Protein AF-A0A9Q0D6A5-F1 (afdb_monomer)

Structure (mmCIF, N/CA/C/O backbone):
data_AF-A0A9Q0D6A5-F1
#
_entry.id   AF-A0A9Q0D6A5-F1
#
loop_
_atom_site.group_PDB
_atom_site.id
_atom_site.type_symbol
_atom_site.label_atom_id
_atom_site.label_alt_id
_atom_site.label_comp_id
_atom_site.label_asym_id
_atom_site.label_entity_id
_atom_site.label_seq_id
_atom_site.pdbx_PDB_ins_code
_atom_site.Cartn_x
_atom_site.Cartn_y
_atom_site.Cartn_z
_atom_site.occupancy
_atom_site.B_iso_or_equiv
_atom_site.auth_seq_id
_atom_site.auth_comp_id
_atom_site.auth_asym_id
_atom_site.auth_atom_id
_atom_site.pdbx_PDB_model_num
ATOM 1 N N . MET A 1 1 ? 10.178 -6.426 -19.123 1.00 61.94 1 MET A N 1
ATOM 2 C CA . MET A 1 1 ? 10.213 -5.579 -17.916 1.00 61.94 1 MET A CA 1
ATOM 3 C C . MET A 1 1 ? 9.791 -6.445 -16.742 1.00 61.94 1 MET A C 1
ATOM 5 O O . MET A 1 1 ? 8.720 -7.031 -16.815 1.00 61.94 1 MET A O 1
ATOM 9 N N . LEU A 1 2 ? 10.651 -6.612 -15.741 1.00 66.19 2 LEU A N 1
ATOM 10 C CA . LEU A 1 2 ? 10.411 -7.402 -14.532 1.00 66.19 2 LEU A CA 1
ATOM 11 C C . LEU A 1 2 ? 10.700 -6.521 -13.313 1.00 66.19 2 LEU A C 1
ATOM 13 O O . LEU A 1 2 ? 11.633 -5.719 -13.342 1.00 66.19 2 LEU A O 1
ATOM 17 N N . ILE A 1 3 ? 9.895 -6.651 -12.259 1.00 68.06 3 ILE A N 1
ATOM 18 C CA . ILE A 1 3 ? 10.208 -6.028 -10.969 1.00 68.06 3 ILE A CA 1
ATOM 19 C C . ILE A 1 3 ? 11.223 -6.935 -10.282 1.00 68.06 3 ILE A C 1
ATOM 21 O O . ILE A 1 3 ? 10.910 -8.083 -9.978 1.00 68.06 3 ILE A O 1
ATOM 25 N N . GLU A 1 4 ? 12.440 -6.433 -10.089 1.00 65.50 4 GLU A N 1
ATOM 26 C CA . GLU A 1 4 ? 13.532 -7.204 -9.477 1.00 65.50 4 GLU A CA 1
ATOM 27 C C . GLU A 1 4 ? 13.786 -6.829 -8.019 1.00 65.50 4 GLU A C 1
ATOM 29 O O . GLU A 1 4 ? 14.482 -7.552 -7.311 1.00 65.50 4 GLU A O 1
ATOM 34 N N . GLY A 1 5 ? 13.212 -5.721 -7.551 1.00 65.81 5 GLY A N 1
ATOM 35 C CA . GLY A 1 5 ? 13.411 -5.261 -6.188 1.00 65.81 5 GLY A CA 1
ATOM 36 C C . GLY A 1 5 ? 12.317 -4.318 -5.716 1.00 65.81 5 GLY A C 1
ATOM 37 O O . GLY A 1 5 ? 11.640 -3.654 -6.508 1.00 65.81 5 GLY A O 1
ATOM 38 N N . TYR A 1 6 ? 12.169 -4.268 -4.399 1.00 70.81 6 TYR A N 1
ATOM 39 C CA . TYR A 1 6 ? 11.399 -3.255 -3.703 1.00 70.81 6 TYR A CA 1
ATOM 40 C C . TYR A 1 6 ? 12.218 -2.750 -2.518 1.00 70.81 6 TYR A C 1
ATOM 42 O O . TYR A 1 6 ? 12.953 -3.511 -1.889 1.00 70.81 6 TYR A O 1
ATOM 50 N N . GLU A 1 7 ? 12.086 -1.467 -2.224 1.00 65.50 7 GLU A N 1
ATOM 51 C CA . GLU A 1 7 ? 12.634 -0.842 -1.030 1.00 65.50 7 GLU A CA 1
ATOM 52 C C . GLU A 1 7 ? 11.470 -0.237 -0.249 1.00 65.50 7 GLU A C 1
ATOM 54 O O . GLU A 1 7 ? 10.629 0.480 -0.796 1.00 65.50 7 GLU A O 1
ATOM 59 N N . ALA A 1 8 ? 11.377 -0.578 1.030 1.00 62.88 8 ALA A N 1
ATOM 60 C CA . ALA A 1 8 ? 10.318 -0.106 1.905 1.00 62.88 8 ALA A CA 1
ATOM 61 C C . ALA A 1 8 ? 10.936 0.772 2.994 1.00 62.88 8 ALA A C 1
ATOM 63 O O . ALA A 1 8 ? 11.963 0.415 3.566 1.00 62.88 8 ALA A O 1
ATOM 64 N N . ASN A 1 9 ? 10.315 1.913 3.299 1.00 56.16 9 ASN A N 1
ATOM 65 C CA . ASN A 1 9 ? 10.908 2.916 4.195 1.00 56.16 9 ASN A CA 1
ATOM 66 C C . ASN A 1 9 ? 10.943 2.515 5.688 1.00 56.16 9 ASN A C 1
ATOM 68 O O . ASN A 1 9 ? 11.402 3.295 6.518 1.00 56.16 9 ASN A O 1
ATOM 72 N N . SER A 1 10 ? 10.428 1.336 6.040 1.00 54.12 10 SER A N 1
ATOM 73 C CA . SER A 1 10 ? 10.416 0.797 7.400 1.00 54.12 10 SER A CA 1
ATOM 74 C C . SER A 1 10 ? 10.449 -0.730 7.351 1.00 54.12 10 SER A C 1
ATOM 76 O O . SER A 1 10 ? 9.925 -1.355 6.428 1.00 54.12 10 SER A O 1
ATOM 78 N N . THR A 1 11 ? 11.065 -1.354 8.353 1.00 54.31 11 THR A N 1
ATOM 79 C CA . THR A 1 11 ? 11.128 -2.814 8.511 1.00 54.31 11 THR A CA 1
ATOM 80 C C . THR A 1 11 ? 9.734 -3.434 8.669 1.00 54.31 11 THR A C 1
ATOM 82 O O . THR A 1 11 ? 9.524 -4.558 8.219 1.00 54.31 11 THR A O 1
ATOM 85 N N . GLN A 1 12 ? 8.760 -2.690 9.215 1.00 49.81 12 GLN A N 1
ATOM 86 C CA . GLN A 1 12 ? 7.338 -3.069 9.199 1.00 49.81 12 GLN A CA 1
ATOM 87 C C . GLN A 1 12 ? 6.730 -2.972 7.787 1.00 49.81 12 GLN A C 1
ATOM 89 O O . GLN A 1 12 ? 5.954 -3.839 7.398 1.00 49.81 12 GLN A O 1
ATOM 94 N N . CYS A 1 13 ? 7.138 -1.986 6.977 1.00 50.28 13 CYS A N 1
ATOM 95 C CA . CYS A 1 13 ? 6.741 -1.876 5.566 1.00 50.28 13 CYS A CA 1
ATOM 96 C C . CYS A 1 13 ? 7.360 -2.995 4.699 1.00 50.28 13 CYS A C 1
ATOM 98 O O . CYS A 1 13 ? 6.729 -3.481 3.760 1.00 50.28 13 CYS A O 1
ATOM 100 N N . ALA A 1 14 ? 8.586 -3.432 5.012 1.00 49.84 14 ALA A N 1
ATOM 101 C CA . ALA A 1 14 ? 9.299 -4.480 4.276 1.00 49.84 14 ALA A CA 1
ATOM 102 C C . ALA A 1 14 ? 8.675 -5.873 4.466 1.00 49.84 14 ALA A C 1
ATOM 104 O O . ALA A 1 14 ? 8.698 -6.691 3.544 1.00 49.84 14 ALA A O 1
ATOM 105 N N . LEU A 1 15 ? 8.082 -6.105 5.642 1.00 51.62 15 LEU A N 1
ATOM 106 C CA . LEU A 1 15 ? 7.316 -7.298 6.012 1.00 51.62 15 LEU A CA 1
ATOM 107 C C . LEU A 1 15 ? 5.851 -7.252 5.564 1.00 51.62 15 LEU A C 1
ATOM 109 O O . LEU A 1 15 ? 5.139 -8.224 5.783 1.00 51.62 15 LEU A O 1
ATOM 113 N N . MET A 1 16 ? 5.395 -6.158 4.945 1.00 57.81 16 MET A N 1
ATOM 114 C CA . MET A 1 16 ? 4.029 -6.020 4.441 1.00 57.81 16 MET A CA 1
ATOM 115 C C . MET A 1 16 ? 3.905 -6.497 2.991 1.00 57.81 16 MET A C 1
ATOM 117 O O . MET A 1 16 ? 2.850 -6.993 2.632 1.00 57.81 16 MET A O 1
ATOM 121 N N . VAL A 1 17 ? 4.950 -6.413 2.158 1.00 58.44 17 VAL A N 1
ATOM 122 C CA . VAL A 1 17 ? 4.888 -6.779 0.728 1.00 58.44 17 VAL A CA 1
ATOM 123 C C . VAL A 1 17 ? 5.810 -7.963 0.439 1.00 58.44 17 VAL A C 1
ATOM 125 O O . VAL A 1 17 ? 6.947 -7.792 0.021 1.00 58.44 17 VAL A O 1
ATOM 128 N N . THR A 1 18 ? 5.340 -9.193 0.649 1.00 57.22 18 THR A N 1
ATOM 129 C CA . THR A 1 18 ? 6.205 -10.387 0.495 1.00 57.22 18 THR A CA 1
ATOM 130 C C . THR A 1 18 ? 6.237 -10.957 -0.919 1.00 57.22 18 THR A C 1
ATOM 132 O O . THR A 1 18 ? 7.075 -11.805 -1.224 1.00 57.22 18 THR A O 1
ATOM 135 N N . ARG A 1 19 ? 5.365 -10.517 -1.833 1.00 58.19 19 ARG A N 1
ATOM 136 C CA . ARG A 1 19 ? 5.414 -11.040 -3.201 1.00 58.19 19 ARG A CA 1
ATOM 137 C C . ARG A 1 19 ? 4.907 -10.048 -4.224 1.00 58.19 19 ARG A C 1
ATOM 139 O O . ARG A 1 19 ? 3.707 -9.822 -4.324 1.00 58.19 19 ARG A O 1
ATOM 1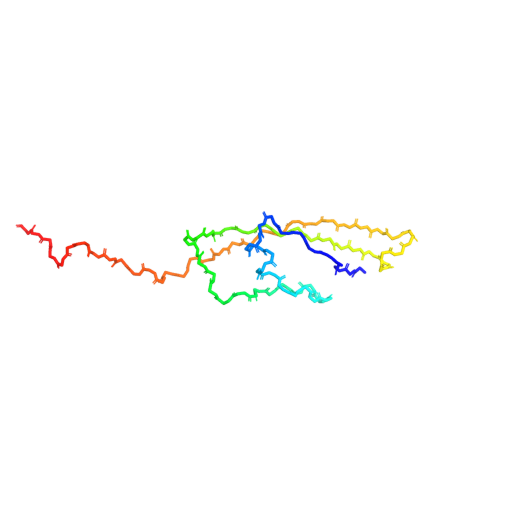46 N N . ILE A 1 20 ? 5.835 -9.541 -5.023 1.00 59.94 20 ILE A N 1
ATOM 147 C CA . ILE A 1 20 ? 5.540 -8.912 -6.302 1.00 59.94 20 ILE A CA 1
ATOM 148 C C . ILE A 1 20 ? 5.687 -10.009 -7.344 1.00 59.94 20 ILE A C 1
ATOM 150 O O . ILE A 1 20 ? 6.791 -10.424 -7.687 1.00 59.94 20 ILE A O 1
ATOM 154 N N . ALA A 1 21 ? 4.562 -10.565 -7.782 1.00 59.44 21 ALA A N 1
ATOM 155 C CA . ALA A 1 21 ? 4.583 -11.496 -8.900 1.00 59.44 21 ALA A CA 1
ATOM 156 C C . ALA A 1 21 ? 4.947 -10.740 -10.189 1.00 59.44 21 ALA A C 1
ATOM 158 O O . ALA A 1 21 ? 4.678 -9.546 -10.307 1.00 59.44 21 ALA A O 1
ATOM 159 N N . ILE A 1 22 ? 5.465 -11.445 -11.199 1.00 61.75 22 ILE A N 1
ATOM 160 C CA . ILE A 1 22 ? 5.649 -10.892 -12.556 1.00 61.75 22 ILE A CA 1
ATOM 161 C C . ILE A 1 22 ? 4.346 -10.318 -13.148 1.00 61.75 22 ILE A C 1
ATOM 163 O O . ILE A 1 22 ? 4.385 -9.533 -14.087 1.00 61.75 22 ILE A O 1
ATOM 167 N N . SER A 1 23 ? 3.196 -10.689 -12.575 1.00 67.75 23 SER A N 1
ATOM 168 C CA . SER A 1 23 ? 1.873 -10.139 -12.869 1.00 67.75 23 SER A CA 1
ATOM 169 C C . SER A 1 23 ? 1.602 -8.759 -12.250 1.00 67.75 23 SER A C 1
ATOM 171 O O . SER A 1 23 ? 0.511 -8.232 -12.435 1.00 67.75 23 SER A O 1
ATOM 173 N N . GLY A 1 24 ? 2.530 -8.183 -11.477 1.00 67.06 24 GLY A N 1
ATOM 174 C CA . GLY A 1 24 ? 2.355 -6.885 -10.812 1.00 67.06 24 GLY A CA 1
ATOM 175 C C . GLY A 1 24 ? 1.418 -6.913 -9.600 1.00 67.06 24 GLY A C 1
ATOM 176 O O . GLY A 1 24 ? 0.933 -5.873 -9.166 1.00 67.06 24 GLY A O 1
ATOM 177 N N . THR A 1 25 ? 1.127 -8.093 -9.050 1.00 73.94 25 THR A N 1
ATOM 178 C CA . THR A 1 25 ? 0.242 -8.222 -7.885 1.00 73.94 25 THR A CA 1
ATOM 179 C C . THR A 1 25 ? 1.004 -7.923 -6.598 1.00 73.94 25 THR A C 1
ATOM 181 O O . THR A 1 25 ? 1.995 -8.593 -6.322 1.00 73.94 25 THR A O 1
ATOM 184 N N . LEU A 1 26 ? 0.501 -6.977 -5.802 1.00 74.38 26 LEU A N 1
ATOM 185 C CA . LEU A 1 26 ? 0.949 -6.709 -4.434 1.00 74.38 26 LEU A CA 1
ATOM 186 C C . LEU A 1 26 ? 0.056 -7.468 -3.450 1.00 74.38 26 LEU A C 1
ATOM 188 O O . LEU A 1 26 ? -1.166 -7.476 -3.590 1.00 74.38 26 LEU A O 1
ATOM 192 N N . ARG A 1 27 ? 0.664 -8.119 -2.459 1.00 72.31 27 ARG A N 1
ATOM 193 C CA . ARG A 1 27 ? -0.050 -8.809 -1.379 1.00 72.31 27 ARG A CA 1
ATOM 194 C C . ARG A 1 27 ? 0.495 -8.366 -0.040 1.00 72.31 27 ARG A C 1
ATOM 196 O O . ARG A 1 27 ? 1.712 -8.256 0.101 1.00 72.31 27 ARG A O 1
ATOM 203 N N . THR A 1 28 ? -0.415 -8.176 0.910 1.00 71.88 28 THR A N 1
ATOM 204 C CA . THR A 1 28 ? -0.064 -8.031 2.316 1.00 71.88 28 THR A CA 1
ATOM 205 C C . THR A 1 28 ? 0.503 -9.351 2.834 1.00 71.88 28 THR A C 1
ATOM 207 O O . THR A 1 28 ? 0.062 -10.432 2.437 1.00 71.88 28 THR A O 1
ATOM 210 N N . ALA A 1 29 ? 1.517 -9.271 3.681 1.00 66.69 29 ALA A N 1
ATOM 211 C CA . ALA A 1 29 ? 2.215 -10.431 4.221 1.00 66.69 29 ALA A CA 1
ATOM 212 C C . ALA A 1 29 ? 1.978 -10.662 5.712 1.00 66.69 29 ALA A C 1
ATOM 214 O O . ALA A 1 29 ? 2.274 -11.741 6.221 1.00 66.69 29 ALA A O 1
ATOM 215 N N . VAL A 1 30 ? 1.368 -9.681 6.374 1.00 65.50 30 VAL A N 1
ATOM 216 C CA . VAL A 1 30 ? 0.860 -9.787 7.736 1.00 65.50 30 VAL A CA 1
ATOM 217 C C . VAL A 1 30 ? -0.667 -9.648 7.724 1.00 65.50 30 VAL A C 1
ATOM 219 O O . VAL A 1 30 ? -1.186 -8.798 6.994 1.00 65.50 30 VAL A O 1
ATOM 222 N N . PRO A 1 31 ? -1.391 -10.500 8.470 1.00 62.03 31 PRO A N 1
ATOM 223 C CA . PRO A 1 31 ? -2.848 -10.439 8.567 1.00 62.03 31 PRO A CA 1
ATOM 224 C C . PRO A 1 31 ? -3.339 -9.294 9.467 1.00 62.03 31 PRO A C 1
ATOM 226 O O . PRO A 1 31 ? -4.414 -8.761 9.212 1.00 62.03 31 PRO A O 1
ATOM 229 N N . ASP A 1 32 ? -2.535 -8.874 10.448 1.00 67.19 32 ASP A N 1
ATOM 230 C CA . ASP A 1 32 ? -2.956 -7.961 11.517 1.00 67.19 32 ASP A CA 1
ATOM 231 C C . ASP A 1 32 ? -2.344 -6.567 11.322 1.00 67.19 32 ASP A C 1
ATOM 233 O O . ASP A 1 32 ? -1.443 -6.136 12.043 1.00 67.19 32 ASP A O 1
ATOM 237 N N . LEU A 1 33 ? -2.783 -5.882 10.266 1.00 72.81 33 LEU A N 1
ATOM 238 C CA . LEU A 1 33 ? -2.406 -4.494 10.008 1.00 72.81 33 LEU A CA 1
ATOM 239 C C . LEU A 1 33 ? -3.252 -3.564 10.876 1.00 72.81 33 LEU A C 1
ATOM 241 O O . LEU A 1 33 ? -4.437 -3.388 10.614 1.00 72.81 33 LEU A O 1
ATOM 245 N N . ASP A 1 34 ? -2.612 -2.966 11.874 1.00 70.31 34 ASP A N 1
ATOM 246 C CA . ASP A 1 34 ? -3.232 -2.035 12.811 1.00 70.31 34 ASP A CA 1
ATOM 247 C C . ASP A 1 34 ? -3.066 -0.583 12.334 1.00 70.31 34 ASP A C 1
ATOM 249 O O . ASP A 1 34 ? -1.942 -0.088 12.176 1.00 70.31 34 ASP A O 1
ATOM 253 N N . ARG A 1 35 ? -4.187 0.100 12.084 1.00 73.94 35 ARG A N 1
ATOM 254 C CA . ARG A 1 35 ? -4.201 1.489 11.598 1.00 73.94 35 ARG A CA 1
ATOM 255 C C . ARG A 1 35 ? -3.656 2.446 12.658 1.00 73.94 35 ARG A C 1
ATOM 257 O O . ARG A 1 35 ? -2.990 3.419 12.306 1.00 73.94 35 ARG A O 1
ATOM 264 N N . GLU A 1 36 ? -3.921 2.166 13.927 1.00 73.88 36 GLU A N 1
ATOM 265 C CA . GLU A 1 36 ? -3.519 2.944 15.099 1.00 73.88 36 GLU A CA 1
ATOM 266 C C . GLU A 1 36 ? -1.997 2.976 15.258 1.00 73.88 36 GLU A C 1
ATOM 268 O O . GLU A 1 36 ? -1.439 3.978 15.709 1.00 73.88 36 GLU A O 1
ATOM 273 N N . SER A 1 37 ? -1.323 1.905 14.843 1.00 73.06 37 SER A N 1
ATOM 274 C CA . SER A 1 37 ? 0.133 1.828 14.803 1.00 73.06 37 SER A CA 1
ATOM 275 C C . SER A 1 37 ? 0.722 2.596 13.615 1.00 73.06 37 SER A C 1
ATOM 277 O O . SER A 1 37 ? 1.684 3.347 13.788 1.00 73.06 37 SER A O 1
ATOM 279 N N . GLN A 1 38 ? 0.169 2.420 12.408 1.00 74.50 38 GLN A N 1
ATOM 280 C CA . GLN A 1 38 ? 0.606 3.136 11.204 1.00 74.50 38 GLN A CA 1
ATOM 281 C C . GLN A 1 38 ? -0.471 3.109 10.106 1.00 74.50 38 GLN A C 1
ATOM 283 O O . GLN A 1 38 ? -0.852 2.047 9.627 1.00 74.50 38 GLN A O 1
ATOM 288 N N . ASP A 1 39 ? -0.909 4.275 9.624 1.00 77.81 39 ASP A N 1
ATOM 289 C CA . ASP A 1 39 ? -2.026 4.396 8.672 1.00 77.81 39 ASP A CA 1
ATOM 290 C C . ASP A 1 39 ? -1.598 4.476 7.191 1.00 77.81 39 ASP A C 1
ATOM 292 O O . ASP A 1 39 ? -2.419 4.282 6.282 1.00 77.81 39 ASP A O 1
ATOM 296 N N . GLN A 1 40 ? -0.313 4.745 6.937 1.00 79.50 40 GLN A N 1
ATOM 297 C CA . GLN A 1 40 ? 0.263 4.939 5.609 1.00 79.50 40 GLN A CA 1
ATOM 298 C C . GLN A 1 40 ? 1.601 4.208 5.443 1.00 79.50 40 GLN A C 1
ATOM 300 O O . GLN A 1 40 ? 2.482 4.259 6.299 1.00 79.50 40 GLN A O 1
ATOM 305 N N . PHE A 1 41 ? 1.789 3.582 4.282 1.00 76.69 41 PHE A N 1
ATOM 306 C CA . PHE A 1 41 ? 3.000 2.851 3.916 1.00 76.69 41 PHE A CA 1
ATOM 307 C C . PHE A 1 41 ? 3.479 3.300 2.534 1.00 76.69 41 PHE A C 1
ATOM 309 O O . PHE A 1 41 ? 2.689 3.394 1.591 1.00 76.69 41 PHE A O 1
ATOM 316 N N . LEU A 1 42 ? 4.779 3.572 2.405 1.00 78.50 42 LEU A N 1
ATOM 317 C CA . LEU A 1 42 ? 5.418 3.931 1.139 1.00 78.50 42 LEU A CA 1
ATOM 318 C C . LEU A 1 42 ? 6.298 2.775 0.667 1.00 78.50 42 LEU A C 1
ATOM 320 O O . LEU A 1 42 ? 7.211 2.345 1.375 1.00 78.50 42 LEU A O 1
ATOM 324 N N . VAL A 1 43 ? 6.023 2.291 -0.541 1.00 77.75 43 VAL A N 1
ATOM 325 C CA . VAL A 1 43 ? 6.735 1.178 -1.168 1.00 77.75 43 VAL A CA 1
ATOM 326 C C . VAL A 1 43 ? 7.377 1.677 -2.453 1.00 77.75 43 VAL A C 1
ATOM 328 O O . VAL A 1 43 ? 6.683 2.079 -3.383 1.00 77.75 43 VAL A O 1
ATOM 331 N N . VAL A 1 44 ? 8.703 1.649 -2.520 1.00 80.12 44 VAL A N 1
ATOM 332 C CA . VAL A 1 44 ? 9.457 2.004 -3.722 1.00 80.12 44 VAL A CA 1
ATOM 333 C C . VAL A 1 44 ? 9.683 0.735 -4.535 1.00 80.12 44 VAL A C 1
ATOM 335 O O . VAL A 1 44 ? 10.251 -0.239 -4.048 1.00 80.12 44 VAL A O 1
ATOM 338 N N . LEU A 1 45 ? 9.215 0.728 -5.777 1.00 79.06 45 LEU A N 1
ATOM 339 C CA . LEU A 1 45 ? 9.339 -0.385 -6.710 1.00 79.06 45 LEU A CA 1
ATOM 340 C C . LEU A 1 45 ? 10.377 -0.059 -7.771 1.00 79.06 45 LEU A C 1
ATOM 342 O O . LEU A 1 45 ? 10.325 1.019 -8.363 1.00 79.06 45 LEU A O 1
ATOM 346 N N . GLN A 1 46 ? 11.258 -1.014 -8.066 1.00 80.19 46 GLN A N 1
ATOM 347 C CA . GLN A 1 46 ? 12.200 -0.909 -9.173 1.00 80.19 46 GLN A CA 1
ATOM 348 C C . GLN A 1 46 ? 11.916 -1.983 -10.224 1.00 80.19 46 GLN A C 1
ATOM 350 O O . GLN A 1 46 ? 12.022 -3.186 -9.973 1.00 80.19 46 GLN A O 1
ATOM 355 N N . ALA A 1 47 ? 11.593 -1.535 -11.433 1.00 80.19 47 ALA A N 1
ATOM 356 C CA . ALA A 1 47 ? 11.442 -2.383 -12.603 1.00 80.19 47 ALA A CA 1
ATOM 357 C C . ALA A 1 47 ? 12.677 -2.269 -13.498 1.00 80.19 47 ALA A C 1
ATOM 359 O O . ALA A 1 47 ? 13.167 -1.170 -13.753 1.00 80.19 47 ALA A O 1
ATOM 360 N N . LYS A 1 48 ? 13.163 -3.401 -14.005 1.00 80.00 48 LYS A N 1
ATOM 361 C CA . LYS A 1 48 ? 14.252 -3.475 -14.983 1.00 80.00 48 LYS A CA 1
ATOM 362 C C . LYS A 1 48 ? 13.763 -4.153 -16.255 1.00 80.00 48 LYS A C 1
ATOM 364 O O . LYS A 1 48 ? 12.966 -5.096 -16.211 1.00 80.00 48 LYS A O 1
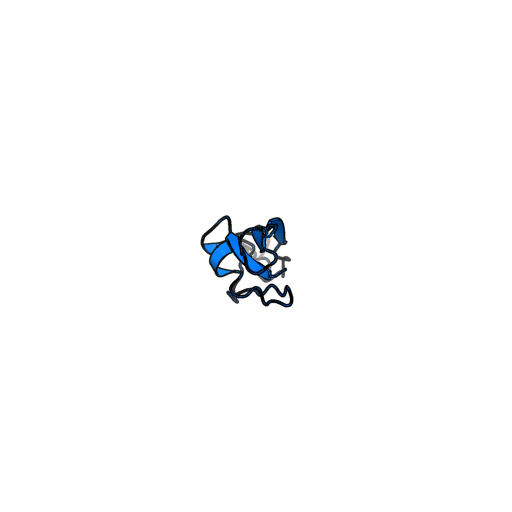ATOM 369 N N . ASP A 1 49 ? 14.200 -3.683 -17.411 1.00 78.06 49 ASP A N 1
ATOM 370 C CA . ASP A 1 49 ? 14.072 -4.447 -18.648 1.00 78.06 49 ASP A CA 1
ATOM 371 C C . ASP A 1 49 ? 15.279 -5.384 -18.843 1.00 78.06 49 ASP A C 1
ATOM 373 O O . ASP A 1 49 ? 16.219 -5.395 -18.045 1.00 78.06 49 ASP A O 1
ATOM 377 N N . MET A 1 50 ? 15.174 -6.269 -19.841 1.00 75.81 50 MET A N 1
ATOM 378 C CA . MET A 1 50 ? 16.233 -7.211 -20.233 1.00 75.81 50 MET A CA 1
ATOM 379 C C . MET A 1 50 ? 16.844 -8.048 -19.084 1.00 75.81 50 MET A C 1
ATOM 381 O O . MET A 1 50 ? 17.970 -8.525 -19.198 1.00 75.81 50 MET A O 1
ATOM 385 N N . GLY A 1 51 ? 16.128 -8.235 -17.967 1.00 69.94 51 GLY A N 1
ATOM 386 C CA . GLY A 1 51 ? 16.641 -8.950 -16.789 1.00 69.94 51 GLY A CA 1
ATOM 387 C C . GLY A 1 51 ? 17.921 -8.334 -16.212 1.00 69.94 51 GLY A C 1
ATOM 388 O O . GLY A 1 51 ? 18.812 -9.070 -15.802 1.00 69.94 51 GLY A O 1
ATOM 389 N N . GLY A 1 52 ? 18.080 -7.007 -16.299 1.00 67.75 52 GLY A N 1
ATOM 390 C CA . GLY A 1 52 ? 19.244 -6.304 -15.751 1.00 67.75 52 GLY A 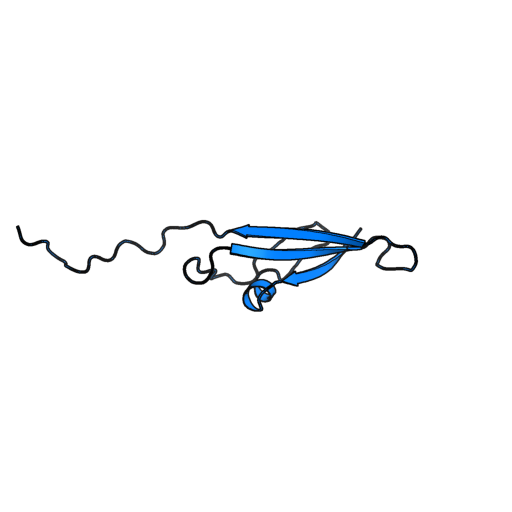CA 1
ATOM 391 C C . GLY A 1 52 ? 20.555 -6.478 -16.532 1.00 67.75 52 GLY A C 1
ATOM 392 O O . GLY A 1 52 ? 21.614 -6.151 -16.000 1.00 67.75 52 GLY A O 1
ATOM 393 N N . HIS A 1 53 ? 20.509 -6.976 -17.774 1.00 72.12 53 HIS A N 1
ATOM 394 C CA . HIS A 1 53 ? 21.690 -7.078 -18.640 1.00 72.12 53 HIS A CA 1
ATOM 395 C C . HIS A 1 53 ? 22.215 -5.700 -19.084 1.00 72.12 53 HIS A C 1
ATOM 397 O O . HIS A 1 53 ? 21.494 -4.701 -19.081 1.00 72.12 53 HIS A O 1
ATOM 403 N N . LEU A 1 54 ? 23.487 -5.653 -19.502 1.00 69.12 54 LEU A N 1
ATOM 404 C CA . LEU A 1 54 ? 24.131 -4.452 -20.047 1.00 69.12 54 LEU A CA 1
ATOM 405 C C . LEU A 1 54 ? 23.330 -3.888 -21.231 1.00 69.12 54 LEU A C 1
ATOM 407 O O . LEU A 1 54 ? 23.153 -4.561 -22.244 1.00 69.12 54 LEU A O 1
ATOM 411 N N . GLY A 1 55 ? 22.865 -2.646 -21.084 1.00 72.19 55 GLY A N 1
ATOM 412 C CA . GLY A 1 55 ? 21.999 -1.959 -22.048 1.00 72.19 55 GLY A CA 1
ATOM 413 C C . GLY A 1 55 ? 20.5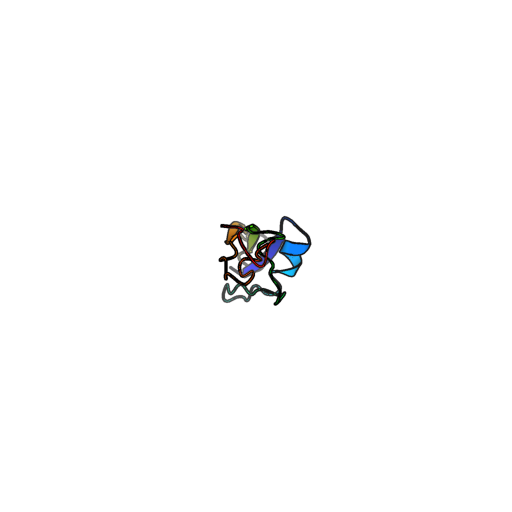25 -1.888 -21.641 1.00 72.19 55 GLY A C 1
ATOM 414 O O . GLY A 1 55 ? 19.763 -1.197 -22.312 1.00 72.19 55 GLY A O 1
ATOM 415 N N . GLY A 1 56 ? 20.130 -2.550 -20.550 1.00 75.69 56 GLY A N 1
ATOM 416 C CA . GLY A 1 56 ? 18.759 -2.503 -20.061 1.00 75.69 56 GLY A CA 1
ATOM 417 C C . GLY A 1 56 ? 18.406 -1.220 -19.300 1.00 75.69 56 GLY A C 1
ATOM 418 O O . GLY A 1 56 ? 19.233 -0.655 -18.579 1.00 75.69 56 GLY A O 1
ATOM 419 N N . LEU A 1 57 ? 17.164 -0.758 -19.440 1.00 82.00 57 LEU A N 1
ATOM 420 C CA . LEU A 1 57 ? 16.612 0.376 -18.704 1.00 82.00 57 LEU A CA 1
ATOM 421 C C . LEU A 1 57 ? 16.074 -0.062 -17.341 1.00 82.00 57 LEU A C 1
ATOM 423 O O . LEU A 1 57 ? 15.540 -1.161 -17.165 1.00 82.00 57 LEU A O 1
ATOM 427 N N . SER A 1 58 ? 16.161 0.845 -16.371 1.00 84.06 58 SER A N 1
ATOM 428 C CA . SER A 1 58 ? 15.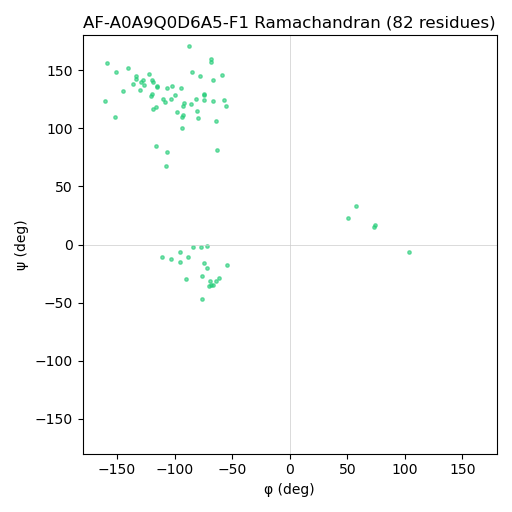471 0.708 -15.091 1.00 84.06 58 SER A CA 1
ATOM 429 C C . SER A 1 58 ? 14.554 1.898 -14.844 1.00 84.06 58 SER A C 1
ATOM 431 O O . SER A 1 58 ? 14.834 3.017 -15.270 1.00 84.06 58 SER A O 1
ATOM 433 N N . GLY A 1 59 ? 13.437 1.634 -14.178 1.00 83.19 59 GLY A N 1
ATOM 434 C CA . GLY A 1 59 ? 12.462 2.630 -13.769 1.00 83.19 59 GLY A CA 1
ATOM 435 C C . GLY A 1 59 ? 12.069 2.404 -12.319 1.00 83.19 59 GLY A C 1
ATOM 436 O O . GLY A 1 59 ? 11.931 1.261 -11.879 1.00 83.19 59 GLY A O 1
ATOM 437 N N . THR A 1 60 ? 11.874 3.498 -11.59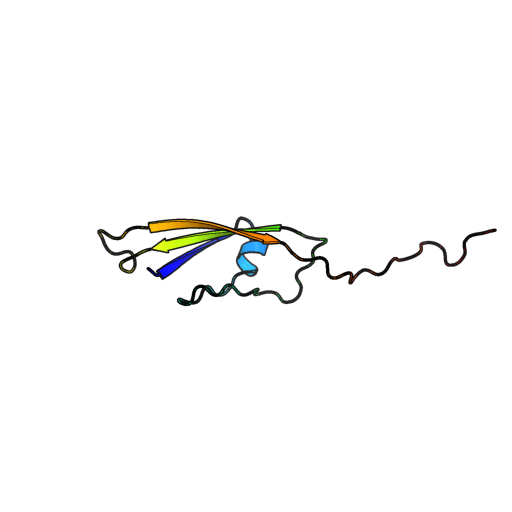3 1.00 85.38 60 THR A N 1
ATOM 438 C CA . THR A 1 60 ? 11.476 3.469 -10.187 1.00 85.38 60 THR A CA 1
ATOM 439 C C . THR A 1 60 ? 10.131 4.163 -10.031 1.00 85.38 60 THR A C 1
ATOM 441 O O . THR A 1 60 ? 9.878 5.186 -10.669 1.00 85.38 60 THR A O 1
ATOM 444 N N . THR A 1 61 ? 9.256 3.619 -9.194 1.00 83.56 61 THR A N 1
ATOM 445 C CA . THR A 1 61 ? 7.977 4.246 -8.848 1.00 83.56 61 THR A CA 1
ATOM 446 C C . THR A 1 61 ? 7.668 4.053 -7.372 1.00 83.56 61 THR A C 1
ATOM 448 O O . THR A 1 61 ? 8.107 3.075 -6.771 1.00 83.56 61 THR A O 1
ATOM 451 N N . THR A 1 62 ? 6.912 4.975 -6.787 1.00 84.44 62 THR A N 1
ATOM 452 C CA . THR A 1 62 ? 6.514 4.912 -5.379 1.00 84.44 62 THR A CA 1
ATOM 453 C C . THR A 1 62 ? 5.024 4.628 -5.289 1.00 84.44 62 THR A C 1
ATOM 455 O O . THR A 1 62 ? 4.208 5.361 -5.844 1.00 84.44 62 THR A O 1
ATOM 458 N N . VAL A 1 63 ? 4.670 3.572 -4.564 1.00 82.06 63 VAL A N 1
ATOM 459 C 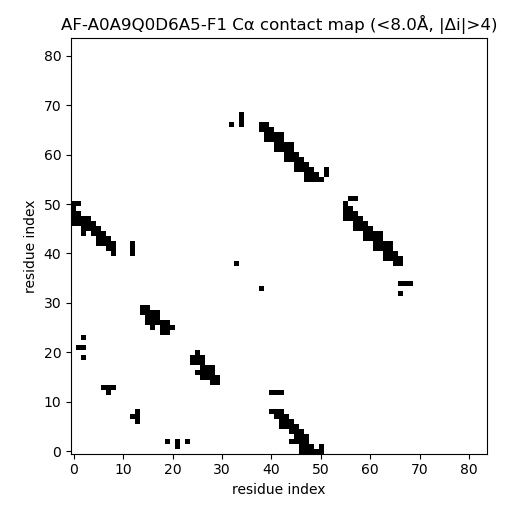CA . VAL A 1 63 ? 3.298 3.171 -4.267 1.00 82.06 63 VAL A CA 1
ATOM 460 C C . VAL A 1 63 ? 2.968 3.562 -2.834 1.00 82.06 63 VAL A C 1
ATOM 462 O O . VAL A 1 63 ? 3.651 3.160 -1.893 1.00 82.06 63 VAL A O 1
ATOM 465 N N . THR A 1 64 ? 1.890 4.322 -2.675 1.00 82.50 64 THR A N 1
ATOM 466 C CA . THR A 1 64 ? 1.351 4.699 -1.368 1.00 82.50 64 THR A CA 1
ATOM 467 C C . THR A 1 64 ? 0.199 3.771 -1.013 1.00 82.50 64 THR A C 1
ATOM 469 O O . THR A 1 64 ? -0.847 3.8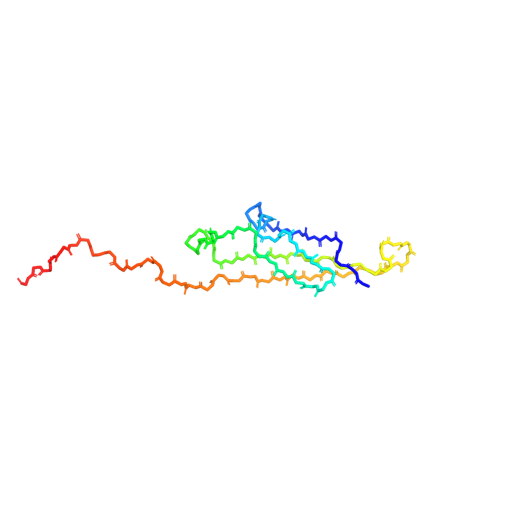04 -1.660 1.00 82.50 64 THR A O 1
ATOM 472 N N . VAL A 1 65 ? 0.373 2.960 0.026 1.00 78.56 65 VAL A N 1
ATOM 473 C CA . VAL A 1 65 ? -0.675 2.097 0.579 1.00 78.56 65 VAL A CA 1
ATOM 474 C C . VAL A 1 65 ? -1.257 2.781 1.807 1.00 78.56 65 VAL A C 1
ATOM 476 O O . VAL A 1 65 ? -0.518 3.211 2.690 1.00 78.56 65 VAL A O 1
ATOM 479 N N . ARG A 1 66 ? -2.582 2.899 1.862 1.00 80.44 66 ARG A N 1
ATOM 480 C CA . ARG A 1 66 ? -3.294 3.494 2.994 1.00 80.44 66 ARG A CA 1
ATOM 481 C C . ARG A 1 66 ? -4.233 2.460 3.590 1.00 80.44 66 ARG A C 1
ATOM 483 O O . ARG A 1 66 ? -5.009 1.860 2.846 1.00 80.44 66 ARG A O 1
ATOM 490 N N . LEU A 1 67 ? -4.168 2.268 4.904 1.00 78.44 67 LEU A N 1
ATOM 491 C CA . LEU A 1 67 ? -5.103 1.388 5.594 1.00 78.44 67 LEU A CA 1
ATOM 492 C C . LEU A 1 67 ? -6.465 2.072 5.689 1.00 78.44 67 LEU A C 1
ATOM 494 O O . LEU A 1 67 ? -6.599 3.203 6.172 1.00 78.44 67 LEU A O 1
ATOM 498 N N . THR A 1 68 ? -7.483 1.385 5.185 1.00 73.00 68 THR A N 1
ATOM 499 C CA . THR A 1 68 ? -8.873 1.784 5.374 1.00 73.00 68 THR A CA 1
ATOM 500 C C . THR A 1 68 ? -9.280 1.451 6.797 1.00 73.00 68 THR A C 1
ATOM 502 O O . THR A 1 68 ? -9.070 0.327 7.239 1.00 73.00 68 THR A O 1
ATOM 505 N N . ASP A 1 69 ? -9.852 2.431 7.487 1.00 66.31 69 ASP A N 1
ATOM 506 C CA . ASP A 1 69 ? -10.412 2.261 8.823 1.00 66.31 69 ASP A CA 1
ATOM 507 C C . ASP A 1 69 ? -11.598 1.290 8.756 1.00 66.31 69 ASP A C 1
ATOM 509 O O . ASP A 1 69 ? -12.654 1.605 8.199 1.00 66.31 69 ASP A O 1
ATOM 513 N N . VAL A 1 70 ? -11.384 0.076 9.249 1.00 66.88 70 VAL A N 1
ATOM 514 C CA . VAL A 1 70 ? -12.468 -0.824 9.613 1.00 66.88 70 VAL A CA 1
ATOM 515 C C . VAL A 1 70 ? -12.670 -0.558 11.093 1.00 66.88 70 VAL A C 1
ATOM 517 O O . VAL A 1 70 ? -11.789 -0.901 11.860 1.00 66.88 70 VAL A O 1
ATOM 520 N N . ASN A 1 71 ? -13.787 0.073 11.469 1.00 62.75 71 ASN A N 1
ATOM 521 C CA . ASN A 1 71 ? -14.081 0.450 12.856 1.00 62.75 71 ASN A CA 1
ATOM 522 C C . ASN A 1 71 ? -14.214 -0.798 13.752 1.00 62.75 71 ASN A C 1
ATOM 524 O O . ASN A 1 71 ? -15.315 -1.293 14.009 1.00 62.75 71 ASN A O 1
ATOM 528 N N . ASP A 1 72 ? -13.075 -1.326 14.172 1.00 64.12 72 ASP A N 1
ATOM 529 C CA . ASP A 1 72 ? -12.873 -2.483 15.034 1.00 64.12 72 ASP A CA 1
ATOM 530 C C . ASP A 1 72 ? -12.687 -2.074 16.502 1.00 64.12 72 ASP A C 1
ATOM 532 O O . ASP A 1 72 ? -12.715 -2.925 17.394 1.00 64.12 72 ASP A O 1
ATOM 536 N N . ASN A 1 73 ? -12.603 -0.768 16.767 1.00 64.44 73 ASN A N 1
ATOM 537 C CA . ASN A 1 73 ? -12.558 -0.186 18.097 1.00 64.44 73 ASN A CA 1
ATOM 538 C C . ASN A 1 73 ? -13.893 0.509 18.445 1.00 64.44 73 ASN A C 1
ATOM 540 O O . ASN A 1 73 ? -14.007 1.737 18.361 1.00 64.44 73 ASN A O 1
ATOM 544 N N . PRO A 1 74 ? -14.933 -0.250 18.855 1.00 66.81 74 PRO A N 1
ATOM 545 C CA . PRO A 1 74 ? -16.193 0.335 19.288 1.00 66.81 74 PRO A CA 1
ATOM 546 C C . PRO A 1 74 ? -15.962 1.274 20.482 1.00 66.81 74 PRO A C 1
ATOM 548 O O . PRO A 1 74 ? -15.109 1.002 21.334 1.00 66.81 74 PRO A O 1
ATOM 551 N N . PRO A 1 75 ? -16.732 2.371 20.583 1.00 71.31 75 PRO A N 1
ATOM 552 C CA . PRO A 1 75 ? -16.530 3.370 21.620 1.00 71.31 75 PRO A CA 1
ATOM 553 C C . PRO A 1 75 ? -16.609 2.733 23.010 1.00 71.31 75 PRO A C 1
ATOM 555 O O . PRO A 1 75 ? -17.605 2.106 23.376 1.00 71.31 75 PRO A O 1
ATOM 558 N N . ARG A 1 76 ? -15.548 2.912 23.801 1.00 73.19 76 ARG A N 1
ATOM 559 C CA . ARG A 1 76 ? -15.524 2.530 25.214 1.00 73.19 76 ARG A CA 1
ATOM 560 C C . ARG A 1 76 ? -15.931 3.730 26.052 1.00 73.19 76 ARG A C 1
ATOM 562 O O . ARG A 1 76 ? -15.194 4.708 26.144 1.00 73.19 76 ARG A O 1
ATOM 569 N N . PHE A 1 77 ? -17.100 3.646 26.672 1.00 77.44 77 PHE A N 1
ATOM 570 C CA . PHE A 1 77 ? -17.535 4.653 27.629 1.00 77.44 77 PHE A CA 1
ATOM 571 C C . PHE A 1 77 ? -16.757 4.486 28.937 1.00 77.44 77 PHE A C 1
ATOM 573 O O . PHE A 1 77 ? -16.670 3.390 29.489 1.00 77.44 77 PHE A O 1
ATOM 580 N N . THR A 1 78 ? -16.175 5.577 29.431 1.00 77.19 78 THR A N 1
ATOM 581 C CA . THR A 1 78 ? -15.457 5.618 30.716 1.00 77.19 78 THR A CA 1
ATOM 582 C C . THR A 1 78 ? -16.399 5.595 31.922 1.00 77.19 78 THR A C 1
ATOM 584 O O . THR A 1 78 ? -15.961 5.306 33.033 1.00 77.19 78 THR A O 1
ATOM 587 N N . GLN A 1 79 ? -17.690 5.859 31.710 1.00 74.31 79 GLN A N 1
ATOM 588 C CA . GLN A 1 79 ? -18.759 5.720 32.695 1.00 74.31 79 GLN A CA 1
ATOM 589 C C . GLN A 1 79 ? -19.876 4.852 32.122 1.00 74.31 79 GLN A C 1
ATOM 591 O O . GLN A 1 79 ? -20.268 5.017 30.969 1.00 74.31 79 GLN A O 1
ATOM 596 N N . SER A 1 80 ? -20.405 3.948 32.943 1.00 72.00 80 SER A N 1
ATOM 597 C CA . SER A 1 80 ? -21.596 3.163 32.610 1.00 72.00 80 SER A CA 1
ATOM 598 C C . SER A 1 80 ? -22.876 4.001 32.633 1.00 72.00 80 SER A C 1
ATOM 600 O O . SER A 1 80 ? -23.867 3.608 32.029 1.00 72.00 80 SER A O 1
ATOM 602 N N . GLU A 1 81 ? -22.857 5.143 33.324 1.00 74.38 81 GLU A N 1
ATOM 603 C CA . GLU A 1 81 ? -24.012 6.009 33.537 1.00 74.38 81 GLU A CA 1
ATOM 604 C C . GLU A 1 81 ? -23.562 7.472 33.547 1.00 74.38 81 GLU A C 1
ATOM 606 O O . GLU A 1 81 ? -22.595 7.827 34.222 1.00 74.38 81 GLU A O 1
ATOM 611 N N . TRP A 1 82 ? -24.267 8.319 32.796 1.00 68.62 82 TRP A N 1
ATOM 612 C CA . TRP A 1 82 ? -24.130 9.769 32.902 1.00 68.62 82 TRP A CA 1
ATOM 613 C C . TRP A 1 82 ? -25.063 10.241 34.023 1.00 68.62 82 TRP A C 1
ATOM 615 O O . TRP A 1 82 ? -26.264 9.973 33.931 1.00 68.62 82 TRP A O 1
ATOM 625 N N . PRO A 1 83 ? -24.567 10.900 35.085 1.00 73.62 83 PRO A N 1
ATOM 626 C CA . PRO A 1 83 ? -25.445 11.424 36.119 1.00 73.62 83 PRO A CA 1
ATOM 627 C C . PRO A 1 83 ? -26.307 12.546 35.523 1.00 73.62 83 PRO A C 1
ATOM 629 O O . PRO A 1 83 ? -25.778 13.491 34.931 1.00 73.62 83 PRO A O 1
ATOM 632 N N . PHE A 1 84 ? -27.625 12.381 35.640 1.00 67.69 84 PHE A N 1
ATOM 633 C CA . PHE A 1 84 ? -28.635 13.384 35.296 1.00 67.69 84 PHE A CA 1
ATOM 634 C C . PHE A 1 84 ? -28.693 14.503 36.339 1.00 67.69 84 PHE A C 1
ATOM 636 O O . PHE A 1 84 ? -28.488 14.202 37.539 1.00 67.69 84 PHE A O 1
#

pLDDT: mean 70.26, std 8.81, range [49.81, 85.38]

Foldseek 3Di:
DAFPDKDWPDPCLVQQFPDCDSVRDTGGNDPDDDCVVPFKTKMKIKDWPPVPDPPIDIDIDIDIDGDDDPPPPDDDDPDPDDDD

Sequence (84 aa):
MLIEGYEANSTQCALMVTRIAISGTLRTAVPDLDRESQDQFLVVLQAKDMGGHLGGLSGTTTVTVRLTDVNDNPPRFTQSEWPF

Organism: NCBI:txid630683

Secondary structure (DSSP, 8-state):
-EEEEEEESSHHHHTTB----TT----BS-S---TTT-SEEEEEEEEESGGG-TT--EEEEEEEEE------S----S-S----

Radius of gyration: 19.76 Å; Cα contacts (8 Å, |Δi|>4): 112; chains: 1; bounding box: 53×25×58 Å

Nearest PDB structures (foldseek):
  6cg7-assembly1_B  TM=8.379E-01  e=5.412E-04  Mus musculus
  2a4e-assembly1_A-2  TM=7.654E-01  e=4.766E-04  Mus musculus
  6cgs-assembly1_B  TM=7.814E-01  e=1.498E-03  Mus musculus
  6cg6-assembly1_A-2  TM=7.695E-01  e=1.406E-03  Mus musculus
  6oae-assembly1_A  TM=7.049E-01  e=1.133E-01  Homo sapiens

Solvent-a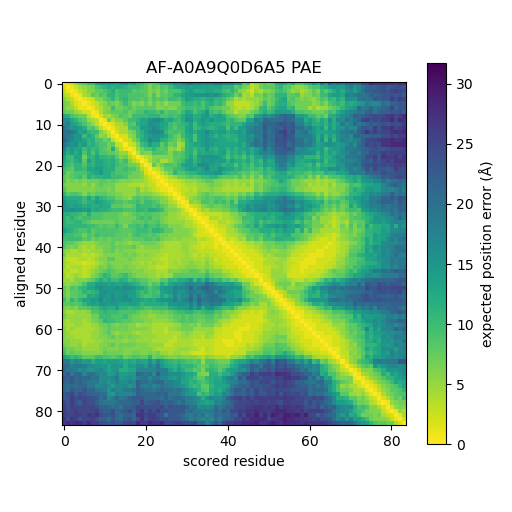ccessible surface area (backbone atoms only — not comparable to full-atom values): 5493 Å² total; per-residue (Å²): 112,46,70,81,50,74,51,42,90,38,76,72,48,49,54,31,57,74,46,73,46,92,84,72,45,81,41,77,58,57,91,83,79,51,52,90,82,55,45,70,42,57,38,36,39,35,35,24,24,74,84,68,42,96,90,44,56,73,50,75,49,77,46,79,46,68,64,76,88,69,90,80,75,72,87,78,71,95,56,98,65,81,87,129

InterPro domains:
  IPR002126 Cadherin-like [PR00205] (40-52)
  IPR002126 Cadherin-like [PR00205] (56-75)
  IPR002126 Cadherin-like [PR00205] (75-84)
  IPR002126 Cadherin-like [PS50268] (33-77)
  IPR002126 Cadherin-like [SM00112] (3-75)
  IPR015919 Cadherin-like superfamily [SSF49313] (24-83)
  IPR020894 Cadherin conserved site [PS00232] (65-75)
  IPR039808 Cadherin [PTHR24027] (23-82)

Mean predicted aligned error: 11.43 Å